Protein AF-A0A820NR86-F1 (afdb_monomer_lite)

Sequence (135 aa):
TLFNVIDCRLSWQKRGDYLVVKVDRYTKKSGEKNNPKYSGLIYNFEIFHMREKNVPLDTLEVKEIIQSFAIEPAGHKLVVITGENLRTNVTFYKMGQGQKSGKIETLKVMPLAVTTAIWAPNGQYVVLAAMKTGY

InterPro domains:
  IPR011400 Eukaryotic translation initiation factor 3 subunit B [PTHR14068] (2-133)
  IPR013979 Translation initiation factor, beta propellor-like domain [PF08662] (1-132)

Structure (mmCIF, N/CA/C/O backbone):
data_AF-A0A820NR86-F1
#
_entry.id   AF-A0A820NR86-F1
#
loop_
_atom_site.group_PDB
_atom_site.id
_atom_site.type_symbol
_atom_site.label_atom_id
_atom_site.label_alt_id
_atom_site.label_comp_id
_atom_site.label_asym_id
_atom_site.label_entity_id
_atom_site.label_seq_id
_atom_site.pdbx_PDB_ins_code
_atom_site.Cartn_x
_atom_site.Cartn_y
_atom_site.Cartn_z
_atom_site.occupancy
_atom_site.B_iso_or_equiv
_atom_site.auth_seq_id
_atom_site.auth_comp_id
_atom_site.auth_asym_id
_atom_site.auth_atom_id
_atom_site.pdbx_PDB_model_num
ATOM 1 N N . THR A 1 1 ? 0.904 18.523 -4.916 1.00 55.34 1 THR A N 1
ATOM 2 C CA . THR A 1 1 ? 0.709 18.090 -6.317 1.00 55.34 1 THR A CA 1
ATOM 3 C C . THR A 1 1 ? 1.595 16.891 -6.579 1.00 55.34 1 THR A C 1
ATOM 5 O O . THR A 1 1 ? 2.760 16.922 -6.203 1.00 55.34 1 THR A O 1
ATOM 8 N N . LEU A 1 2 ? 1.046 15.827 -7.164 1.00 75.25 2 LEU A N 1
ATOM 9 C CA . LEU A 1 2 ? 1.820 14.663 -7.599 1.00 75.25 2 LEU A CA 1
ATOM 10 C C . LEU A 1 2 ? 2.500 14.968 -8.943 1.00 75.25 2 LEU A C 1
ATOM 12 O O . LEU A 1 2 ? 1.892 15.584 -9.815 1.00 75.25 2 LEU A O 1
ATOM 16 N N . PHE A 1 3 ? 3.754 14.545 -9.108 1.00 82.56 3 PHE A N 1
ATOM 17 C CA . PHE A 1 3 ? 4.546 14.786 -10.319 1.00 82.56 3 PHE A CA 1
ATOM 18 C C . PHE A 1 3 ? 5.142 13.483 -10.850 1.00 82.56 3 PHE A C 1
ATOM 20 O O . PHE A 1 3 ? 5.524 12.612 -10.060 1.00 82.56 3 PHE A O 1
ATOM 27 N N . ASN A 1 4 ? 5.284 13.406 -12.177 1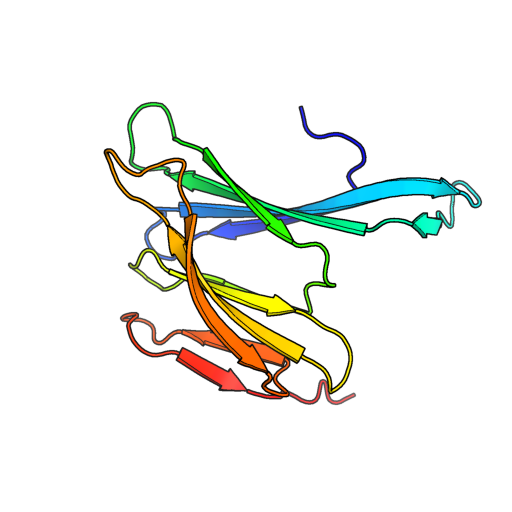.00 91.38 4 ASN A N 1
ATOM 28 C CA . ASN A 1 4 ? 5.806 12.247 -12.907 1.00 91.38 4 ASN A CA 1
ATOM 29 C C . ASN A 1 4 ? 5.066 10.949 -12.561 1.00 91.38 4 ASN A C 1
ATOM 31 O O . ASN A 1 4 ? 5.676 9.970 -12.139 1.00 91.38 4 ASN A O 1
ATOM 35 N N . VAL A 1 5 ? 3.742 10.974 -12.708 1.00 92.75 5 VAL A N 1
ATOM 36 C CA . VAL A 1 5 ? 2.851 9.845 -12.425 1.00 92.75 5 VAL A CA 1
ATOM 37 C C . VAL A 1 5 ? 2.579 9.062 -13.708 1.00 92.75 5 VAL A C 1
ATOM 39 O O . VAL A 1 5 ? 2.322 9.659 -14.754 1.00 92.75 5 VAL A O 1
ATOM 42 N N . ILE A 1 6 ? 2.650 7.737 -13.616 1.00 93.69 6 ILE A N 1
ATOM 43 C CA . ILE A 1 6 ? 2.213 6.793 -14.648 1.00 93.69 6 ILE A CA 1
ATOM 44 C C . ILE A 1 6 ? 0.770 6.376 -14.375 1.00 93.69 6 ILE A C 1
ATOM 46 O O . ILE A 1 6 ? -0.071 6.491 -15.259 1.00 93.69 6 ILE A O 1
ATOM 50 N N . ASP A 1 7 ? 0.502 5.908 -13.155 1.00 94.25 7 ASP A N 1
ATOM 51 C CA . ASP A 1 7 ? -0.788 5.355 -12.750 1.00 94.25 7 ASP A CA 1
ATOM 52 C C . ASP A 1 7 ? -1.077 5.647 -11.270 1.00 94.25 7 ASP A C 1
ATOM 54 O O . ASP A 1 7 ? -0.159 5.847 -10.468 1.00 94.25 7 ASP A O 1
ATOM 58 N N . CYS A 1 8 ? -2.364 5.653 -10.922 1.00 94.81 8 CYS A N 1
ATOM 59 C CA . CYS A 1 8 ? -2.864 5.798 -9.562 1.00 94.81 8 CYS A CA 1
ATOM 60 C C . CYS A 1 8 ? -3.965 4.769 -9.297 1.00 94.81 8 CYS A C 1
ATOM 62 O O . CYS A 1 8 ? -5.032 4.814 -9.909 1.00 94.81 8 CYS A O 1
ATOM 64 N N . ARG A 1 9 ? -3.764 3.909 -8.294 1.00 96.00 9 ARG A N 1
ATOM 65 C CA . ARG A 1 9 ? -4.771 2.944 -7.844 1.00 96.00 9 ARG A CA 1
ATOM 66 C C . ARG A 1 9 ? -5.237 3.254 -6.430 1.00 96.00 9 ARG A C 1
ATOM 68 O O . ARG A 1 9 ? -4.448 3.234 -5.490 1.00 96.00 9 ARG A O 1
ATOM 75 N N . LEU A 1 10 ? -6.539 3.485 -6.290 1.00 97.38 10 LEU A N 1
ATOM 76 C CA . LEU A 1 10 ? -7.189 3.796 -5.021 1.00 97.38 10 LEU A CA 1
ATOM 77 C C . LEU A 1 10 ? -7.794 2.529 -4.407 1.00 97.38 10 LEU A C 1
ATOM 79 O O . LEU A 1 10 ? -8.496 1.777 -5.084 1.00 97.38 10 LEU A O 1
ATOM 83 N N . SER A 1 11 ? -7.559 2.327 -3.113 1.00 96.81 11 SER A N 1
ATOM 84 C CA . SER A 1 11 ? -8.065 1.196 -2.336 1.00 96.81 11 SER A CA 1
ATOM 85 C C . SER A 1 11 ? -8.602 1.673 -0.988 1.00 96.81 11 SER A C 1
ATOM 87 O O . SER A 1 11 ? -7.856 2.188 -0.156 1.00 96.81 11 SER A O 1
ATOM 89 N N . TRP A 1 12 ? -9.895 1.460 -0.753 1.00 97.19 12 TRP A N 1
ATOM 90 C CA . TRP A 1 12 ? -10.537 1.746 0.529 1.00 97.19 12 TRP A CA 1
ATOM 91 C C . TRP A 1 12 ? -10.368 0.585 1.509 1.00 97.19 12 TRP A C 1
ATOM 93 O O . TRP A 1 12 ? -10.603 -0.576 1.166 1.00 97.19 12 TRP A O 1
ATOM 103 N N . GLN A 1 13 ? -10.019 0.894 2.757 1.00 96.19 13 GLN A N 1
ATOM 104 C CA . GLN A 1 13 ? -10.142 -0.060 3.857 1.00 96.19 13 GLN A CA 1
ATOM 105 C C . GLN A 1 13 ? -11.631 -0.276 4.174 1.00 96.19 13 GLN A C 1
ATOM 107 O O . GLN A 1 13 ? -12.435 0.648 4.068 1.00 96.19 13 GLN A O 1
ATOM 112 N N . LYS A 1 14 ? -12.023 -1.502 4.549 1.00 94.00 14 LYS A N 1
ATOM 113 C CA . LYS A 1 14 ? -13.443 -1.913 4.607 1.00 94.00 14 LYS A CA 1
ATOM 114 C C . LYS A 1 14 ? -14.361 -1.045 5.486 1.00 94.00 14 LYS A C 1
ATOM 116 O O . LYS A 1 14 ? -15.558 -1.012 5.233 1.00 94.00 14 LYS A O 1
ATOM 121 N N . ARG A 1 15 ? -13.838 -0.374 6.516 1.00 94.25 15 ARG A N 1
ATOM 122 C CA . ARG A 1 15 ? -14.591 0.530 7.410 1.00 94.25 15 ARG A CA 1
ATOM 123 C C . ARG A 1 15 ? -14.512 2.005 6.994 1.00 94.25 15 ARG A C 1
ATOM 125 O O . ARG A 1 15 ? -15.118 2.866 7.637 1.00 94.25 15 ARG A O 1
ATOM 132 N N . GLY A 1 16 ? -13.772 2.298 5.928 1.00 95.50 16 GLY A N 1
ATOM 133 C CA . GLY A 1 16 ? -13.516 3.651 5.448 1.00 95.50 16 GLY A CA 1
ATOM 134 C C . GLY A 1 16 ? -12.554 4.439 6.334 1.00 95.50 16 GLY A C 1
ATOM 135 O O . GLY A 1 16 ? -12.521 5.660 6.237 1.00 95.50 16 GLY A O 1
ATOM 136 N N . ASP A 1 17 ? -11.797 3.771 7.211 1.00 95.44 17 ASP A N 1
ATOM 137 C CA . ASP A 1 17 ? -10.857 4.452 8.112 1.00 95.44 17 ASP A CA 1
ATOM 138 C C . ASP A 1 17 ? -9.611 4.945 7.365 1.00 95.44 17 ASP A C 1
ATOM 140 O O . ASP A 1 17 ? -9.050 5.988 7.700 1.00 95.44 17 ASP A O 1
ATOM 144 N N . TYR A 1 18 ? -9.237 4.216 6.311 1.00 97.12 18 TYR A N 1
ATOM 145 C CA . TYR A 1 18 ? -8.082 4.495 5.473 1.00 97.12 18 TYR A CA 1
ATOM 146 C C . TYR A 1 18 ? -8.458 4.488 3.995 1.00 97.12 18 TYR A C 1
ATOM 148 O O . TYR A 1 18 ? -9.151 3.577 3.524 1.00 97.12 18 TYR A O 1
ATOM 156 N N . LEU A 1 19 ? -7.927 5.462 3.261 1.00 97.69 19 LEU A N 1
ATOM 157 C CA . LEU A 1 19 ? -7.811 5.418 1.808 1.00 97.69 19 LEU A CA 1
ATOM 158 C C . LEU A 1 19 ? -6.332 5.264 1.464 1.00 97.69 19 LEU A C 1
ATOM 160 O O . LEU A 1 19 ? -5.524 6.108 1.840 1.00 97.69 19 LEU A O 1
ATOM 164 N N . VAL A 1 20 ? -5.979 4.199 0.750 1.00 97.62 20 VAL A N 1
ATOM 165 C CA . VAL A 1 20 ? -4.617 3.986 0.254 1.00 97.62 20 VAL A CA 1
ATOM 166 C C . VAL A 1 20 ? -4.592 4.257 -1.237 1.00 97.62 20 VAL A C 1
ATOM 168 O O . VAL A 1 20 ? -5.338 3.641 -1.998 1.00 97.62 20 VAL A O 1
ATOM 171 N N . VAL A 1 21 ? -3.707 5.150 -1.656 1.00 97.44 21 VAL A N 1
ATOM 172 C CA . VAL A 1 21 ? -3.440 5.451 -3.058 1.00 97.44 21 VAL A CA 1
ATOM 173 C C . VAL A 1 21 ? -2.050 4.930 -3.391 1.00 97.44 21 VAL A C 1
ATOM 175 O O . VAL A 1 21 ? -1.050 5.452 -2.904 1.00 97.44 21 VAL A O 1
ATOM 178 N N . LYS A 1 22 ? -1.980 3.879 -4.209 1.00 97.50 22 LYS A N 1
ATOM 179 C CA . LYS A 1 22 ? -0.727 3.459 -4.843 1.00 97.50 22 LYS A CA 1
ATOM 180 C C . LYS A 1 22 ? -0.488 4.375 -6.038 1.00 97.50 22 LYS A C 1
ATOM 182 O O . LYS A 1 22 ? -1.334 4.436 -6.927 1.00 97.50 22 LYS A O 1
ATOM 187 N N . VAL A 1 23 ? 0.647 5.054 -6.057 1.00 97.19 23 VAL A N 1
ATOM 188 C CA . VAL A 1 23 ? 1.071 5.954 -7.125 1.00 97.19 23 VAL A CA 1
ATOM 189 C C . VAL A 1 23 ? 2.336 5.399 -7.759 1.00 97.19 23 VAL A C 1
ATOM 191 O O . VAL A 1 23 ? 3.369 5.274 -7.098 1.00 97.19 23 VAL A O 1
ATOM 194 N N . ASP A 1 24 ? 2.264 5.117 -9.052 1.00 96.31 24 ASP A N 1
ATOM 195 C CA . ASP A 1 24 ? 3.390 4.629 -9.837 1.00 96.31 24 ASP A CA 1
ATOM 196 C C . ASP A 1 24 ? 4.077 5.839 -10.460 1.00 96.31 24 ASP A C 1
ATOM 198 O O . ASP A 1 24 ? 3.471 6.584 -11.233 1.00 96.31 24 ASP A O 1
ATOM 202 N N . ARG A 1 25 ? 5.338 6.072 -10.104 1.00 95.31 25 ARG A N 1
ATOM 203 C CA . ARG A 1 25 ? 6.105 7.246 -10.526 1.00 95.31 25 ARG A CA 1
ATOM 204 C C . ARG A 1 25 ? 7.293 6.853 -11.380 1.00 95.31 25 ARG A C 1
ATOM 206 O O . ARG A 1 25 ? 7.794 5.735 -11.302 1.00 95.31 25 ARG A O 1
ATOM 213 N N . TYR A 1 26 ? 7.770 7.807 -12.170 1.00 94.81 26 TYR A N 1
ATOM 214 C CA . TYR A 1 26 ? 8.977 7.665 -12.979 1.00 94.81 26 TYR A CA 1
ATOM 215 C C . TYR A 1 26 ? 9.942 8.830 -12.766 1.00 94.81 26 TYR A C 1
ATOM 217 O O . TYR A 1 26 ? 9.554 9.935 -12.385 1.00 94.81 26 TYR A O 1
ATOM 225 N N . THR A 1 27 ? 11.216 8.601 -13.079 1.00 93.19 27 THR A N 1
ATOM 226 C CA . THR A 1 27 ? 12.236 9.664 -13.084 1.00 93.19 27 THR A CA 1
ATOM 227 C C . THR A 1 27 ? 12.512 10.186 -14.488 1.00 93.19 27 THR A C 1
ATOM 229 O O . THR A 1 27 ? 12.770 11.376 -14.660 1.00 93.19 27 THR A O 1
ATOM 232 N N . LYS A 1 28 ? 12.422 9.324 -15.511 1.00 93.62 28 LYS A N 1
ATOM 233 C CA . LYS A 1 28 ? 12.616 9.697 -16.918 1.00 93.62 28 LYS A CA 1
ATOM 234 C C . LYS A 1 28 ? 11.508 9.121 -17.797 1.00 93.62 28 LYS A C 1
ATOM 236 O O . LYS A 1 28 ? 11.115 7.966 -17.634 1.00 93.62 28 LYS A O 1
ATOM 241 N N . LYS A 1 29 ? 11.037 9.936 -18.744 1.00 93.19 29 LYS A N 1
ATOM 242 C CA . LYS A 1 29 ? 10.106 9.553 -19.813 1.00 93.19 29 LYS A CA 1
ATOM 243 C C . LYS A 1 29 ? 10.812 9.715 -21.153 1.00 93.19 29 LYS A C 1
ATOM 245 O O . LYS A 1 29 ? 11.358 10.780 -21.431 1.00 93.19 29 LYS A O 1
ATOM 250 N N . SER A 1 30 ? 10.799 8.669 -21.964 1.00 92.94 30 SER A N 1
ATOM 251 C CA . SER A 1 30 ? 11.317 8.661 -23.333 1.00 92.94 30 SER A CA 1
ATOM 252 C C . SER A 1 30 ? 10.334 7.943 -24.262 1.00 92.94 30 SER A C 1
ATOM 254 O O . SER A 1 30 ? 9.254 7.533 -23.835 1.00 92.94 30 SER A O 1
ATOM 256 N N . GLY A 1 31 ? 10.690 7.796 -25.537 1.00 89.81 31 GLY A N 1
ATOM 257 C CA . GLY A 1 31 ? 9.829 7.160 -26.533 1.00 89.81 31 GLY A CA 1
ATOM 258 C C . GLY A 1 31 ? 8.794 8.107 -27.136 1.00 89.81 31 GLY A C 1
ATOM 259 O O . GLY A 1 31 ? 8.751 9.303 -26.840 1.00 89.81 31 GLY A O 1
ATOM 260 N N . GLU A 1 32 ? 7.985 7.561 -28.035 1.00 87.56 32 GLU A N 1
ATOM 261 C CA . GLU A 1 32 ? 6.971 8.316 -28.764 1.00 87.56 32 GLU A CA 1
ATOM 262 C C . GLU A 1 32 ? 5.761 8.625 -27.880 1.00 87.56 32 GLU A C 1
ATOM 264 O O . GLU A 1 32 ? 5.478 7.917 -26.914 1.00 87.56 32 GLU A O 1
ATOM 269 N N . LYS A 1 33 ? 4.995 9.664 -28.238 1.00 82.00 33 LYS A N 1
ATOM 270 C CA . LYS A 1 33 ? 3.792 10.062 -27.483 1.00 82.00 33 LYS A CA 1
ATOM 271 C C . LYS A 1 33 ? 2.796 8.911 -27.295 1.00 82.00 33 LYS A C 1
ATOM 273 O O . LYS A 1 33 ? 2.178 8.837 -26.239 1.00 82.00 33 LYS A O 1
ATOM 278 N N . ASN A 1 34 ? 2.686 8.024 -28.284 1.00 87.06 34 ASN A N 1
ATOM 279 C CA . ASN A 1 34 ? 1.738 6.909 -28.287 1.00 87.06 34 ASN A CA 1
ATOM 280 C C . ASN A 1 34 ? 2.295 5.629 -27.645 1.00 87.06 34 ASN A C 1
ATOM 282 O O . ASN A 1 34 ? 1.531 4.707 -27.381 1.00 87.06 34 ASN A O 1
ATOM 286 N N . ASN A 1 35 ? 3.605 5.559 -27.393 1.00 89.19 35 ASN A N 1
ATOM 287 C CA . ASN A 1 35 ? 4.240 4.419 -26.737 1.00 89.19 35 ASN A CA 1
ATOM 288 C C . ASN A 1 35 ? 5.374 4.902 -25.816 1.00 89.19 35 ASN A C 1
ATOM 290 O O . ASN A 1 35 ? 6.562 4.747 -26.137 1.00 89.19 35 ASN A O 1
ATOM 294 N N . PRO A 1 36 ? 5.021 5.571 -24.702 1.00 90.88 36 PRO A N 1
ATOM 295 C CA . PRO A 1 36 ? 6.007 6.111 -23.786 1.00 90.88 36 PRO A CA 1
ATOM 296 C C . PRO A 1 36 ? 6.756 4.984 -23.071 1.00 90.88 36 PRO A C 1
ATOM 298 O O . PRO A 1 36 ? 6.171 4.009 -22.607 1.00 90.88 36 PRO A O 1
ATOM 301 N N . LYS A 1 37 ? 8.068 5.158 -22.927 1.00 93.31 37 LYS A N 1
ATOM 302 C CA . LYS A 1 37 ? 8.930 4.316 -22.098 1.00 93.31 37 LYS A CA 1
ATOM 303 C C . LYS A 1 37 ? 9.274 5.069 -20.820 1.00 93.31 37 LYS A C 1
ATOM 305 O O . LYS A 1 37 ? 9.751 6.205 -20.867 1.00 93.31 37 LYS A O 1
ATOM 310 N N . TYR A 1 38 ? 9.050 4.425 -19.683 1.00 93.50 38 TYR A N 1
ATOM 311 C CA . TYR A 1 38 ? 9.325 4.980 -18.362 1.00 93.50 38 TYR A CA 1
ATOM 312 C C . TYR A 1 38 ? 10.509 4.257 -17.724 1.00 93.50 38 TYR A C 1
ATOM 314 O O . TYR A 1 38 ? 10.639 3.041 -17.853 1.00 93.50 38 TYR A O 1
ATOM 322 N N . SER A 1 39 ? 11.382 4.996 -17.041 1.00 93.19 39 SER A N 1
ATOM 323 C CA . SER A 1 39 ? 12.501 4.412 -16.296 1.00 93.19 39 SER A CA 1
ATOM 324 C C . SER A 1 39 ? 12.721 5.081 -14.941 1.00 93.19 39 SER A C 1
ATOM 326 O O . SER A 1 39 ? 12.248 6.194 -14.677 1.00 93.19 39 SER A O 1
ATOM 328 N N . GLY A 1 40 ? 13.411 4.347 -14.060 1.00 92.88 40 GLY A N 1
ATOM 329 C CA . GLY A 1 40 ? 13.524 4.667 -12.638 1.00 92.88 40 GLY A CA 1
ATOM 330 C C . GLY A 1 40 ? 12.147 4.710 -11.989 1.00 92.88 40 GLY A C 1
ATOM 331 O O . GLY A 1 40 ? 11.704 5.780 -11.576 1.00 92.88 40 GLY A O 1
ATOM 332 N N . LEU A 1 41 ? 11.460 3.565 -12.006 1.00 94.62 41 LEU A N 1
ATOM 333 C CA . LEU A 1 41 ? 10.144 3.416 -11.398 1.00 94.62 41 LEU A CA 1
ATOM 334 C C . LEU A 1 41 ? 10.266 3.493 -9.876 1.00 94.62 41 LEU A C 1
ATOM 336 O O . LEU A 1 41 ? 11.164 2.888 -9.294 1.00 94.62 41 LEU A O 1
ATOM 340 N N . ILE A 1 42 ? 9.375 4.259 -9.256 1.00 95.31 42 ILE A N 1
ATOM 341 C CA . ILE A 1 42 ? 9.270 4.418 -7.804 1.00 95.31 42 ILE A CA 1
ATOM 342 C C . ILE A 1 42 ? 7.789 4.355 -7.458 1.00 95.31 42 ILE A C 1
ATOM 344 O O . ILE A 1 42 ? 6.973 4.989 -8.126 1.00 95.31 42 ILE A O 1
ATOM 348 N N . TYR A 1 43 ? 7.438 3.610 -6.421 1.00 96.62 43 TYR A N 1
ATOM 349 C CA . TYR A 1 43 ? 6.057 3.403 -6.017 1.00 96.62 43 TYR A CA 1
ATOM 350 C C . TYR A 1 43 ? 5.819 4.060 -4.671 1.00 96.62 43 TYR A C 1
ATOM 352 O O . TYR A 1 43 ? 6.525 3.780 -3.706 1.00 96.62 43 TYR A O 1
ATOM 360 N N . ASN A 1 44 ? 4.800 4.905 -4.601 1.00 96.81 44 ASN A N 1
ATOM 361 C CA . ASN A 1 44 ? 4.392 5.539 -3.359 1.00 96.81 44 ASN A CA 1
ATOM 362 C C . ASN A 1 44 ? 3.043 4.982 -2.922 1.00 96.81 44 ASN A C 1
ATOM 364 O O . ASN A 1 44 ? 2.109 4.932 -3.715 1.00 96.81 44 ASN A O 1
ATOM 368 N N . PHE A 1 45 ? 2.922 4.612 -1.655 1.00 97.44 45 PHE A N 1
ATOM 369 C CA . PHE A 1 45 ? 1.632 4.441 -1.005 1.00 97.44 45 PHE A CA 1
ATOM 370 C C . PHE A 1 45 ? 1.343 5.693 -0.185 1.00 97.44 45 PHE A C 1
ATOM 372 O O . PHE A 1 45 ? 2.003 5.950 0.822 1.00 97.44 45 PHE A O 1
ATOM 379 N N . GLU A 1 46 ? 0.366 6.466 -0.644 1.00 96.56 46 GLU A N 1
ATOM 380 C CA . GLU A 1 46 ? -0.205 7.604 0.067 1.00 96.56 46 GLU A CA 1
ATOM 381 C C . GLU A 1 46 ? -1.414 7.116 0.868 1.00 96.56 46 GLU A C 1
ATOM 383 O O . GLU A 1 46 ? -2.421 6.689 0.301 1.00 96.56 46 GLU A O 1
ATOM 388 N N . ILE A 1 47 ? -1.291 7.110 2.192 1.00 97.38 47 ILE A N 1
ATOM 389 C CA . ILE A 1 47 ? -2.279 6.537 3.107 1.00 97.38 47 ILE A CA 1
ATOM 390 C C . ILE A 1 47 ? -2.943 7.669 3.882 1.00 97.38 47 ILE A C 1
ATOM 392 O O . ILE A 1 47 ? -2.331 8.288 4.750 1.00 97.38 47 ILE A O 1
ATOM 396 N N . PHE A 1 48 ? -4.212 7.919 3.586 1.00 97.19 48 PHE A N 1
ATOM 397 C CA . PHE A 1 48 ? -5.003 8.969 4.214 1.00 97.19 48 PHE A CA 1
ATOM 398 C C . PHE A 1 48 ? -5.777 8.422 5.413 1.00 97.19 48 PHE A C 1
ATOM 400 O O . PHE A 1 48 ? -6.532 7.455 5.289 1.00 97.19 48 PHE A O 1
ATOM 407 N N . HIS A 1 49 ? -5.623 9.078 6.562 1.00 96.81 49 HIS A N 1
ATOM 408 C CA . HIS A 1 49 ? -6.322 8.781 7.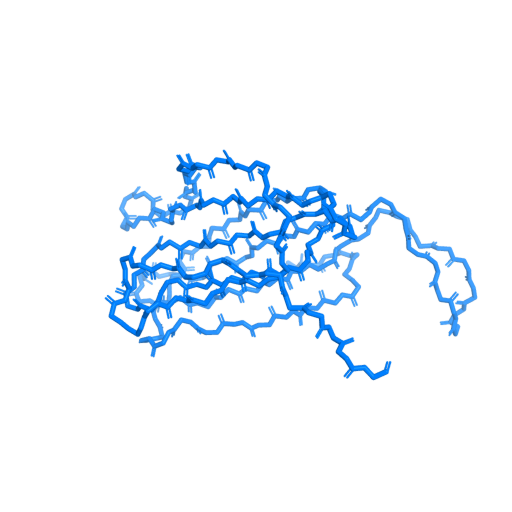815 1.00 96.81 49 HIS A CA 1
ATOM 409 C C . HIS A 1 49 ? -7.661 9.517 7.858 1.00 96.81 49 HIS A C 1
ATOM 411 O O . HIS A 1 49 ? -7.780 10.618 8.394 1.00 96.81 49 HIS A O 1
ATOM 417 N N . MET A 1 50 ? -8.695 8.916 7.277 1.00 96.25 50 MET A N 1
ATOM 418 C CA . MET A 1 50 ? -9.959 9.597 6.956 1.00 96.25 50 MET A CA 1
ATOM 419 C C . MET A 1 50 ? -10.786 10.004 8.181 1.00 96.25 50 MET A C 1
ATOM 421 O O . MET A 1 50 ? -11.651 10.874 8.089 1.00 96.25 50 MET A O 1
ATOM 425 N N . ARG A 1 51 ? -10.552 9.357 9.327 1.00 94.12 51 ARG A N 1
ATOM 426 C CA . ARG A 1 51 ? -11.267 9.614 10.589 1.00 94.12 51 ARG A CA 1
ATOM 427 C C . ARG A 1 51 ? -10.558 10.615 11.496 1.00 94.12 51 ARG A C 1
ATOM 429 O O . ARG A 1 51 ? -11.151 11.064 12.473 1.00 94.12 51 ARG A O 1
ATOM 436 N N . GLU A 1 52 ? -9.303 10.940 11.209 1.00 93.69 52 GLU A N 1
ATOM 437 C CA . GLU A 1 52 ? -8.501 11.821 12.050 1.00 93.69 52 GLU A CA 1
ATOM 438 C C . GLU A 1 52 ? -8.613 13.283 11.590 1.00 93.69 52 GLU A C 1
ATOM 440 O O . GLU A 1 52 ? -8.829 13.591 10.414 1.00 93.69 52 GLU A O 1
ATOM 445 N N . LYS A 1 53 ? -8.478 14.219 12.538 1.00 93.25 53 LYS A N 1
ATOM 446 C CA . LYS A 1 53 ? -8.568 15.655 12.250 1.00 93.25 53 LYS A CA 1
ATOM 447 C C . LYS A 1 53 ? -7.483 16.053 11.245 1.00 93.25 53 LYS A C 1
ATOM 449 O O . LYS A 1 53 ? -6.322 15.707 11.425 1.00 93.25 53 LYS A O 1
ATOM 454 N N . ASN A 1 54 ? -7.866 16.844 10.243 1.00 93.50 54 ASN A N 1
ATOM 455 C CA . ASN A 1 54 ? -7.016 17.299 9.134 1.00 93.50 54 ASN A CA 1
ATOM 456 C C . ASN A 1 54 ? -6.566 16.201 8.156 1.00 93.50 54 ASN A C 1
ATOM 458 O O . ASN A 1 54 ? -5.750 16.500 7.293 1.00 93.50 54 ASN A O 1
ATOM 462 N N . VAL A 1 55 ? -7.098 14.977 8.265 1.00 95.19 55 VAL A N 1
ATOM 463 C CA . VAL A 1 55 ? -6.781 13.843 7.380 1.00 95.19 55 VAL A CA 1
ATOM 464 C C . VAL A 1 55 ? -5.263 13.661 7.198 1.00 95.19 55 VAL A C 1
ATOM 466 O O . VAL A 1 55 ? -4.730 13.924 6.118 1.00 95.19 55 VAL A O 1
ATOM 469 N N . PRO A 1 56 ? -4.540 13.254 8.259 1.00 95.75 56 PRO A N 1
ATOM 470 C CA . PRO A 1 56 ? -3.118 12.941 8.179 1.00 95.75 56 PRO A CA 1
ATOM 471 C C . PRO A 1 56 ? -2.792 12.021 6.999 1.00 95.75 56 PRO A C 1
ATOM 473 O O . PRO A 1 56 ? -3.587 11.149 6.636 1.00 95.75 56 PRO A O 1
ATOM 476 N N . LEU A 1 57 ? -1.605 12.213 6.428 1.00 95.06 57 LEU A N 1
ATOM 477 C CA . LEU A 1 57 ? -1.094 11.443 5.302 1.00 95.06 57 LEU A CA 1
ATOM 478 C C . LEU A 1 57 ? 0.185 10.717 5.717 1.00 95.06 57 LEU A C 1
ATOM 480 O O . LEU A 1 57 ? 1.177 11.367 6.053 1.00 95.06 57 LEU A O 1
ATOM 484 N N . ASP A 1 58 ? 0.186 9.391 5.614 1.00 95.88 58 ASP A N 1
ATOM 485 C CA . ASP A 1 58 ? 1.424 8.620 5.644 1.00 95.88 58 ASP A CA 1
ATOM 486 C C . ASP A 1 58 ? 1.926 8.401 4.218 1.00 95.88 58 ASP A C 1
ATOM 488 O O . ASP A 1 58 ? 1.145 8.178 3.292 1.00 95.88 58 ASP A O 1
ATOM 492 N N . THR A 1 59 ? 3.244 8.431 4.038 1.00 94.94 59 THR A N 1
ATOM 493 C CA . THR A 1 59 ? 3.881 8.117 2.756 1.00 94.94 59 THR A CA 1
ATOM 494 C C . THR A 1 59 ? 4.855 6.963 2.935 1.00 94.94 59 THR A C 1
ATOM 496 O O . THR A 1 59 ? 5.785 7.048 3.736 1.00 94.94 59 THR A O 1
ATOM 499 N N . LEU A 1 60 ? 4.652 5.894 2.167 1.00 96.50 60 LEU A N 1
ATOM 500 C CA . LEU A 1 60 ? 5.587 4.778 2.042 1.00 96.50 60 LEU A CA 1
ATOM 501 C C . LEU A 1 60 ? 6.138 4.745 0.617 1.00 96.50 60 LEU A C 1
ATOM 503 O O . LEU A 1 60 ? 5.384 4.525 -0.325 1.00 96.50 60 LEU A O 1
ATOM 507 N N . GLU A 1 61 ? 7.447 4.935 0.475 1.00 95.94 61 GLU A N 1
ATOM 508 C CA . GLU A 1 61 ? 8.162 4.774 -0.794 1.00 95.94 61 GLU A CA 1
ATOM 509 C C . GLU A 1 61 ? 8.718 3.347 -0.910 1.00 95.94 61 GLU A C 1
ATOM 511 O O . GLU A 1 61 ? 9.331 2.829 0.026 1.00 95.94 61 GLU A O 1
ATOM 516 N N . VAL A 1 62 ? 8.524 2.721 -2.069 1.00 96.19 62 VAL A N 1
ATOM 517 C CA . VAL A 1 62 ? 9.032 1.391 -2.420 1.00 96.19 62 VAL A CA 1
ATOM 518 C C . VAL A 1 62 ? 9.692 1.468 -3.795 1.00 96.19 62 VAL A C 1
ATOM 520 O O . VAL A 1 62 ? 9.134 2.042 -4.732 1.00 96.19 62 VAL A O 1
ATOM 523 N N . LYS A 1 63 ? 10.898 0.910 -3.926 1.00 94.56 63 LYS A N 1
ATOM 524 C CA . LYS A 1 63 ? 11.687 0.979 -5.172 1.00 94.56 63 LYS A CA 1
ATOM 525 C C . LYS A 1 63 ? 11.534 -0.273 -6.023 1.00 94.56 63 LYS A C 1
ATOM 527 O O . LYS A 1 63 ? 11.697 -0.232 -7.238 1.00 94.56 63 LYS A O 1
ATOM 532 N N . GLU A 1 64 ? 11.227 -1.389 -5.383 1.00 95.00 64 GLU A N 1
ATOM 533 C CA . GLU A 1 64 ? 10.942 -2.652 -6.032 1.00 95.00 64 GLU A CA 1
ATOM 534 C C . GLU A 1 64 ? 9.564 -2.623 -6.696 1.00 95.00 64 GLU A C 1
ATOM 536 O O . GLU A 1 64 ? 8.636 -1.958 -6.238 1.00 95.00 64 GLU A O 1
ATOM 541 N N . ILE A 1 65 ? 9.423 -3.389 -7.776 1.00 94.44 65 ILE A N 1
ATOM 542 C CA . ILE A 1 65 ? 8.161 -3.518 -8.504 1.00 94.44 65 ILE A CA 1
ATOM 543 C C . ILE A 1 65 ? 7.093 -4.093 -7.578 1.00 94.44 65 ILE A C 1
ATOM 545 O O . ILE A 1 65 ? 7.331 -5.081 -6.890 1.00 94.44 65 ILE A O 1
ATOM 549 N N . ILE A 1 66 ? 5.921 -3.461 -7.551 1.00 95.50 66 ILE A N 1
ATOM 550 C CA . ILE A 1 66 ? 4.790 -3.911 -6.739 1.00 95.50 66 ILE A CA 1
ATOM 551 C C . ILE A 1 66 ? 4.008 -4.969 -7.512 1.00 95.50 66 ILE A C 1
ATOM 553 O O . ILE A 1 66 ? 3.345 -4.649 -8.498 1.00 95.50 66 ILE A O 1
ATOM 557 N N . GLN A 1 67 ? 4.019 -6.203 -7.014 1.00 94.44 67 GLN A N 1
ATOM 558 C CA . GLN A 1 67 ? 3.201 -7.291 -7.544 1.00 94.44 67 GLN A CA 1
ATOM 559 C C . GLN A 1 67 ? 1.743 -7.143 -7.088 1.00 94.44 67 GLN A C 1
ATOM 561 O O . GLN A 1 67 ? 0.814 -7.238 -7.888 1.00 94.44 67 GLN A O 1
ATOM 566 N N . SER A 1 68 ? 1.524 -6.904 -5.792 1.00 95.06 68 SER A N 1
ATOM 567 C CA . SER A 1 68 ? 0.200 -6.639 -5.220 1.00 95.06 68 SER A CA 1
ATOM 568 C C . SER A 1 68 ? 0.307 -6.022 -3.824 1.00 95.06 68 SER A C 1
ATOM 570 O O . SER A 1 68 ? 1.381 -5.962 -3.228 1.00 95.06 68 SER A O 1
ATOM 572 N N . PHE A 1 69 ? -0.811 -5.531 -3.293 1.00 97.31 69 PHE A N 1
ATOM 573 C CA . PHE A 1 69 ? -0.905 -5.059 -1.914 1.00 97.31 69 PHE A CA 1
ATOM 574 C C . PHE A 1 69 ? -2.310 -5.302 -1.359 1.00 97.31 69 PHE A C 1
ATOM 576 O O . PHE A 1 69 ? -3.273 -5.394 -2.122 1.00 97.31 69 PHE A O 1
ATOM 583 N N . ALA A 1 70 ? -2.436 -5.377 -0.035 1.00 97.25 70 ALA A N 1
ATOM 584 C CA . ALA A 1 70 ? -3.726 -5.507 0.632 1.00 97.25 70 ALA A CA 1
ATOM 585 C C . ALA A 1 70 ? -3.734 -4.828 2.008 1.00 97.25 70 ALA A C 1
ATOM 587 O O . ALA A 1 70 ? -2.763 -4.894 2.762 1.00 97.25 70 ALA A O 1
ATOM 588 N N . ILE A 1 71 ? -4.860 -4.209 2.358 1.00 97.06 71 ILE A N 1
ATOM 589 C CA . ILE A 1 71 ? -5.056 -3.512 3.635 1.00 97.06 71 ILE A CA 1
ATOM 590 C C . ILE A 1 71 ? -5.839 -4.429 4.572 1.00 97.06 71 ILE A C 1
ATOM 592 O O . ILE A 1 71 ? -6.830 -5.033 4.154 1.00 97.06 71 ILE A O 1
ATOM 596 N N . GLU A 1 72 ? -5.418 -4.525 5.832 1.00 97.50 72 GLU A N 1
ATOM 597 C CA . GLU A 1 72 ? -6.131 -5.303 6.841 1.00 97.50 72 GLU A CA 1
ATOM 598 C C . GLU A 1 72 ? -7.558 -4.750 7.051 1.00 97.50 72 GLU A C 1
ATOM 600 O O . GLU A 1 72 ? -7.734 -3.567 7.371 1.00 97.50 72 GLU A O 1
ATOM 605 N N . PRO A 1 73 ? -8.602 -5.585 6.907 1.00 95.25 73 PRO A N 1
ATOM 606 C CA . PRO A 1 73 ? -9.968 -5.218 7.239 1.00 95.25 73 PRO A CA 1
ATOM 607 C C . PRO A 1 73 ? -10.086 -4.803 8.700 1.00 95.25 73 PRO A C 1
ATOM 609 O O . PRO A 1 73 ? -9.617 -5.516 9.581 1.00 95.25 73 PRO A O 1
ATOM 612 N N . ALA A 1 74 ? -10.729 -3.661 8.953 1.00 90.69 74 ALA A N 1
ATOM 613 C CA . ALA A 1 74 ? -10.936 -3.133 10.303 1.00 90.69 74 ALA A CA 1
ATOM 614 C C . ALA A 1 74 ? -9.650 -2.985 11.147 1.00 90.69 74 ALA A C 1
ATOM 616 O O . ALA A 1 74 ? -9.731 -2.870 12.368 1.00 90.69 74 ALA A O 1
ATOM 617 N N . GLY A 1 75 ? -8.482 -2.966 10.503 1.00 94.12 75 GLY A N 1
ATOM 618 C CA . GLY A 1 75 ? -7.182 -2.868 11.145 1.00 94.12 75 GLY A CA 1
ATOM 619 C C . GLY A 1 75 ? -6.330 -1.757 10.550 1.00 94.12 75 GLY A C 1
ATOM 620 O O . GLY A 1 75 ? -6.812 -0.929 9.773 1.00 94.12 75 GLY A O 1
ATOM 621 N N . HIS A 1 76 ? -5.060 -1.748 10.949 1.00 95.31 76 HIS A N 1
ATOM 622 C CA . HIS A 1 76 ? -4.092 -0.704 10.604 1.00 95.31 76 HIS A CA 1
ATOM 623 C C . HIS A 1 76 ? -2.776 -1.287 10.059 1.00 95.31 76 HIS A C 1
ATOM 625 O O . HIS A 1 76 ? -1.705 -0.689 10.185 1.00 95.31 76 HIS A O 1
ATOM 631 N N . LYS A 1 77 ? -2.847 -2.472 9.444 1.00 97.38 77 LYS A N 1
ATOM 632 C CA . LYS A 1 77 ? -1.720 -3.101 8.751 1.00 97.38 77 LYS A CA 1
ATOM 633 C C . LYS A 1 77 ? -1.911 -3.069 7.239 1.00 97.38 77 LYS A C 1
ATOM 635 O O . LYS A 1 77 ? -3.022 -3.214 6.730 1.00 97.38 77 LYS A O 1
ATOM 640 N N . LEU A 1 78 ? -0.800 -2.919 6.534 1.00 97.62 78 LEU A N 1
ATOM 641 C CA . LEU A 1 78 ? -0.697 -3.010 5.082 1.00 97.62 78 LEU A CA 1
ATOM 642 C C . LEU A 1 78 ? 0.286 -4.135 4.762 1.00 97.62 78 LEU A C 1
ATOM 644 O O . LEU A 1 78 ? 1.354 -4.209 5.364 1.00 97.62 78 LEU A O 1
ATOM 648 N N . VAL A 1 79 ? -0.059 -5.004 3.820 1.00 98.12 79 VAL A N 1
ATOM 649 C CA . VAL A 1 79 ? 0.892 -5.953 3.236 1.00 98.12 79 VAL A CA 1
ATOM 650 C C . VAL A 1 79 ? 1.183 -5.539 1.804 1.00 98.12 79 VAL A C 1
ATOM 652 O O . VAL A 1 79 ? 0.260 -5.240 1.045 1.00 98.12 79 VAL A O 1
ATOM 655 N N . VAL A 1 80 ? 2.462 -5.511 1.450 1.00 98.06 80 VAL A N 1
ATOM 656 C CA . VAL A 1 80 ? 2.939 -5.217 0.099 1.00 98.06 80 VAL A CA 1
ATOM 657 C C . VAL A 1 80 ? 3.779 -6.392 -0.367 1.00 98.06 80 VAL A C 1
ATOM 659 O O . VAL A 1 80 ? 4.689 -6.830 0.337 1.00 98.06 80 VAL A O 1
ATOM 662 N N . ILE A 1 81 ? 3.456 -6.904 -1.547 1.00 97.44 81 ILE A N 1
ATOM 663 C CA . ILE A 1 81 ? 4.231 -7.931 -2.229 1.00 97.44 81 ILE A CA 1
ATOM 664 C C . ILE A 1 81 ? 5.020 -7.239 -3.330 1.00 97.44 81 ILE A C 1
ATOM 666 O O . ILE A 1 81 ? 4.435 -6.645 -4.240 1.00 97.44 81 ILE A O 1
ATOM 670 N N . THR A 1 82 ? 6.342 -7.311 -3.237 1.00 97.12 82 THR A N 1
ATOM 671 C CA . THR A 1 82 ? 7.262 -6.743 -4.221 1.00 97.12 82 THR A CA 1
ATOM 672 C C . THR A 1 82 ? 8.009 -7.833 -4.971 1.00 97.12 82 THR A C 1
ATOM 674 O O . THR A 1 82 ? 8.132 -8.954 -4.481 1.00 97.12 82 THR A O 1
ATOM 677 N N . GLY A 1 83 ? 8.531 -7.503 -6.148 1.00 93.38 83 GLY A N 1
ATOM 678 C CA . GLY A 1 83 ? 9.318 -8.396 -6.990 1.00 93.38 83 GLY A CA 1
ATOM 679 C C . GLY A 1 83 ? 8.605 -8.788 -8.278 1.00 93.38 83 GLY A C 1
ATOM 680 O O . GLY A 1 83 ? 7.511 -8.319 -8.579 1.00 93.38 83 GLY A O 1
ATOM 681 N N . GLU A 1 84 ? 9.258 -9.657 -9.040 1.00 85.81 84 GLU A N 1
ATOM 682 C CA . GLU A 1 84 ? 8.773 -10.155 -10.325 1.00 85.81 84 GLU A CA 1
ATOM 683 C C . GLU A 1 84 ? 8.878 -11.681 -10.377 1.00 85.81 84 GLU A C 1
ATOM 685 O O . GLU A 1 84 ? 9.788 -12.293 -9.800 1.00 85.81 84 GLU A O 1
ATOM 690 N N . ASN A 1 85 ? 7.983 -12.301 -11.148 1.00 81.12 85 ASN A N 1
ATOM 691 C CA . ASN A 1 85 ? 7.960 -13.743 -11.382 1.00 81.12 85 ASN A CA 1
ATOM 692 C C . ASN A 1 85 ? 7.912 -14.534 -10.057 1.00 81.12 85 ASN A C 1
ATOM 694 O O . 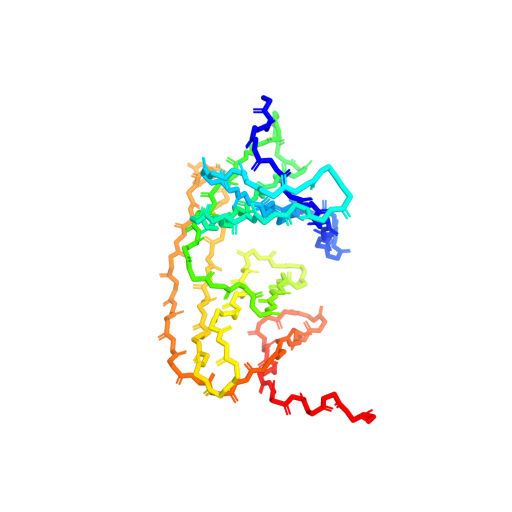ASN A 1 85 ? 6.992 -14.370 -9.262 1.00 81.12 85 ASN A O 1
ATOM 698 N N . LEU A 1 86 ? 8.897 -15.406 -9.819 1.00 81.50 86 LEU A N 1
ATOM 699 C CA . LEU A 1 86 ? 8.997 -16.247 -8.620 1.00 81.50 86 LEU A CA 1
ATOM 700 C C . LEU A 1 86 ? 9.867 -15.628 -7.512 1.00 81.50 86 LEU A C 1
ATOM 702 O O . LEU A 1 86 ? 10.063 -16.250 -6.470 1.00 81.50 86 LEU A O 1
ATOM 706 N N . ARG A 1 87 ? 10.428 -14.432 -7.731 1.00 90.19 87 ARG A N 1
ATOM 707 C CA . ARG A 1 87 ? 11.327 -13.761 -6.782 1.00 90.19 87 ARG A CA 1
ATOM 708 C C . ARG A 1 87 ? 10.601 -12.603 -6.117 1.00 90.19 87 ARG A C 1
ATOM 710 O O . ARG A 1 87 ? 10.827 -11.444 -6.458 1.00 90.19 87 ARG A O 1
ATOM 717 N N . THR A 1 88 ? 9.725 -12.941 -5.179 1.00 95.25 88 THR A N 1
ATOM 718 C CA . THR A 1 88 ? 8.895 -11.969 -4.464 1.00 95.25 88 THR A CA 1
ATOM 719 C C . THR A 1 88 ? 9.265 -11.863 -2.988 1.00 95.25 88 THR A C 1
ATOM 721 O O . THR A 1 88 ? 9.660 -12.842 -2.349 1.00 95.25 88 THR A O 1
ATOM 724 N N . ASN A 1 89 ? 9.106 -10.663 -2.437 1.00 97.00 89 ASN A N 1
ATOM 725 C CA . ASN A 1 89 ? 9.200 -10.379 -1.012 1.00 97.00 89 ASN A CA 1
ATOM 726 C C . ASN A 1 89 ? 7.846 -9.898 -0.503 1.00 97.00 89 ASN A C 1
ATOM 728 O O . ASN A 1 89 ? 7.184 -9.083 -1.142 1.00 97.00 89 ASN A O 1
ATOM 732 N N . VAL A 1 90 ? 7.452 -10.382 0.667 1.00 97.88 90 VAL A N 1
ATOM 733 C CA . VAL A 1 90 ? 6.259 -9.923 1.373 1.00 97.88 90 VAL A CA 1
ATOM 734 C C . VAL A 1 90 ? 6.707 -9.051 2.531 1.00 97.88 90 VAL A C 1
ATOM 736 O O . VAL A 1 90 ? 7.436 -9.514 3.413 1.00 97.88 90 VAL A O 1
ATOM 739 N N . THR A 1 91 ? 6.244 -7.806 2.544 1.00 98.38 91 THR A N 1
ATOM 740 C CA . THR A 1 91 ? 6.508 -6.868 3.631 1.00 98.38 91 THR A CA 1
ATOM 741 C C . THR A 1 91 ? 5.214 -6.460 4.311 1.00 98.38 91 THR A C 1
ATOM 743 O O . THR A 1 91 ? 4.266 -6.002 3.673 1.00 98.38 91 THR A O 1
ATOM 746 N N . PHE A 1 92 ? 5.189 -6.617 5.630 1.00 98.19 92 PHE A N 1
ATOM 747 C CA . PHE A 1 92 ? 4.121 -6.152 6.498 1.00 98.19 92 PHE A CA 1
ATOM 748 C C . PHE A 1 92 ? 4.499 -4.814 7.111 1.00 98.19 92 PHE A C 1
ATOM 750 O O . PHE A 1 92 ? 5.550 -4.684 7.740 1.00 98.19 92 PHE A O 1
ATOM 757 N N . TYR A 1 93 ? 3.595 -3.854 6.988 1.00 98.12 93 TYR A N 1
ATOM 758 C CA . TYR A 1 93 ? 3.700 -2.524 7.557 1.00 98.12 93 TYR A CA 1
ATOM 759 C C . TYR A 1 93 ? 2.572 -2.280 8.552 1.00 98.12 93 TYR A C 1
ATOM 761 O O . TYR A 1 93 ? 1.467 -2.811 8.409 1.00 98.12 93 TYR A O 1
ATOM 769 N N . LYS A 1 94 ? 2.847 -1.435 9.539 1.00 96.94 94 LYS A N 1
ATOM 770 C CA . LYS A 1 94 ? 1.887 -0.919 10.508 1.00 96.94 94 LYS A CA 1
ATOM 771 C C . LYS A 1 94 ? 1.779 0.590 10.336 1.00 96.94 94 LYS A C 1
ATOM 773 O O . LYS A 1 94 ? 2.783 1.294 10.421 1.00 96.94 94 LYS A O 1
ATOM 778 N N . MET A 1 95 ? 0.564 1.066 10.099 1.00 95.06 95 MET A N 1
ATOM 779 C CA . MET A 1 95 ? 0.249 2.490 10.016 1.00 95.06 95 MET A CA 1
ATOM 780 C C . MET A 1 95 ? 0.165 3.044 11.443 1.00 95.06 95 MET A C 1
ATOM 782 O O . MET A 1 95 ? -0.495 2.452 12.305 1.00 95.06 95 MET A O 1
ATOM 786 N N . GLY A 1 96 ? 0.884 4.130 11.724 1.00 90.44 96 GLY A N 1
ATOM 787 C CA . GLY A 1 96 ? 0.801 4.824 13.005 1.00 90.44 96 GLY A CA 1
ATOM 788 C C . GLY A 1 96 ? -0.582 5.441 13.198 1.00 90.44 96 GLY A C 1
ATOM 789 O O . GLY A 1 96 ? -1.243 5.763 12.229 1.00 90.44 96 GLY A O 1
ATOM 790 N N . GLN A 1 97 ? -1.050 5.578 14.437 1.00 88.62 97 GLN A N 1
ATOM 791 C CA . GLN A 1 97 ? -2.375 6.138 14.738 1.00 88.62 97 GLN A CA 1
ATOM 792 C C . GLN A 1 97 ? -2.254 7.290 15.737 1.00 88.62 97 GLN A C 1
ATOM 794 O O . GLN A 1 97 ? -1.358 7.280 16.595 1.00 88.62 97 GLN A O 1
ATOM 799 N N . GLY A 1 98 ? -3.161 8.266 15.655 1.00 87.31 98 GLY A N 1
ATOM 800 C CA . GLY A 1 98 ? -3.189 9.439 16.526 1.00 87.31 98 GLY A CA 1
ATOM 801 C C . GLY A 1 98 ? -1.859 10.200 16.539 1.00 87.31 98 GLY A C 1
ATOM 802 O O . GLY A 1 98 ? -1.428 10.761 15.541 1.00 87.31 98 GLY A O 1
ATOM 803 N N . GLN A 1 99 ? -1.156 10.201 17.676 1.00 86.44 99 GLN A N 1
ATOM 804 C CA . GLN A 1 99 ? 0.143 10.889 17.804 1.00 86.44 99 GLN A CA 1
ATOM 805 C C . GLN A 1 99 ? 1.259 10.272 16.942 1.00 86.44 99 GLN A C 1
ATOM 807 O O . GLN A 1 99 ? 2.326 10.865 16.790 1.00 86.44 99 GLN A O 1
ATOM 812 N N . LYS A 1 100 ? 1.046 9.060 16.415 1.00 85.38 100 LYS A N 1
ATOM 813 C CA . LYS A 1 100 ? 1.986 8.378 15.518 1.00 85.38 100 LYS A CA 1
ATOM 814 C C . LYS A 1 100 ? 1.574 8.456 14.047 1.00 85.38 100 LYS A C 1
ATOM 816 O O . LYS A 1 100 ? 2.310 7.917 13.224 1.00 85.38 100 LYS A O 1
ATOM 821 N N . SER A 1 101 ? 0.454 9.096 13.715 1.00 85.44 101 SER A N 1
ATOM 822 C CA . SER A 1 101 ? 0.070 9.345 12.323 1.00 85.44 101 SER A CA 1
ATOM 823 C C . SER A 1 101 ? 1.181 10.136 11.618 1.00 85.44 101 SER A C 1
ATOM 825 O O . SER A 1 101 ? 1.856 10.972 12.221 1.00 85.44 101 SER A O 1
ATOM 827 N N . GLY A 1 102 ? 1.443 9.808 10.361 1.00 85.06 102 GLY A N 1
ATOM 828 C CA . GLY A 1 102 ? 2.615 10.223 9.588 1.00 85.06 102 GLY A CA 1
ATOM 829 C C . GLY A 1 102 ? 3.803 9.256 9.671 1.00 85.06 102 GLY A C 1
ATOM 830 O O . GLY A 1 102 ? 4.812 9.480 9.002 1.00 85.06 102 GLY A O 1
ATOM 831 N N . LYS A 1 103 ? 3.733 8.189 10.484 1.00 89.44 103 LYS A N 1
ATOM 832 C CA . LYS A 1 103 ? 4.810 7.193 10.621 1.00 89.44 103 LYS A CA 1
ATOM 833 C C . LYS A 1 103 ? 4.328 5.798 10.252 1.00 89.44 103 LYS A C 1
ATOM 835 O O . LYS A 1 103 ? 3.342 5.308 10.795 1.00 89.44 103 LYS A O 1
ATOM 840 N N . ILE A 1 104 ? 5.098 5.132 9.397 1.00 95.56 104 ILE A N 1
ATOM 841 C CA . ILE A 1 104 ? 4.884 3.736 9.019 1.00 95.56 104 ILE A CA 1
ATOM 842 C C . ILE A 1 104 ? 6.020 2.896 9.595 1.00 95.56 104 ILE A C 1
ATOM 844 O O . ILE A 1 104 ? 7.197 3.191 9.395 1.00 95.56 104 ILE A O 1
ATOM 848 N N . GLU A 1 105 ? 5.661 1.839 10.314 1.00 96.44 105 GLU A N 1
ATOM 849 C CA . GLU A 1 105 ? 6.600 0.884 10.896 1.00 96.44 105 GLU A CA 1
ATOM 850 C C . GLU A 1 105 ? 6.635 -0.390 10.046 1.00 96.44 105 GLU A C 1
ATOM 852 O O . GLU A 1 105 ? 5.593 -0.942 9.693 1.00 96.44 105 GLU A O 1
ATOM 857 N N . THR A 1 106 ? 7.832 -0.880 9.722 1.00 97.62 106 THR A N 1
ATOM 858 C CA . THR A 1 106 ? 7.991 -2.187 9.067 1.00 97.62 106 THR A CA 1
ATOM 859 C C . THR A 1 106 ? 7.981 -3.278 10.131 1.00 97.62 106 THR A C 1
ATOM 861 O O . THR A 1 106 ? 8.850 -3.303 10.996 1.00 97.62 106 THR A O 1
ATOM 864 N N . LEU A 1 107 ? 7.011 -4.190 10.065 1.00 97.19 107 LEU A N 1
ATOM 865 C CA . LEU A 1 107 ? 6.852 -5.278 11.032 1.00 97.19 107 LEU A CA 1
ATOM 866 C C . LEU A 1 107 ? 7.674 -6.510 10.663 1.00 97.19 107 LEU A C 1
ATOM 868 O O . LEU A 1 107 ? 8.316 -7.126 11.511 1.00 97.19 107 LEU A O 1
ATOM 872 N N . LYS A 1 108 ? 7.602 -6.919 9.395 1.00 96.75 108 LYS A N 1
ATOM 873 C CA . LYS A 1 108 ? 8.240 -8.146 8.920 1.00 96.75 108 LYS A CA 1
ATOM 874 C C . LYS A 1 108 ? 8.484 -8.061 7.427 1.00 96.75 108 LYS A C 1
ATOM 876 O O . LYS A 1 108 ? 7.583 -7.694 6.684 1.00 96.75 108 LYS A O 1
ATOM 881 N N . VAL A 1 109 ? 9.674 -8.476 7.014 1.00 97.19 109 VAL A N 1
ATOM 882 C CA . VAL A 1 109 ? 10.021 -8.751 5.619 1.00 97.19 109 VAL A CA 1
ATOM 883 C C . VAL A 1 109 ? 10.288 -10.245 5.511 1.00 97.19 109 VAL A C 1
ATOM 885 O O . VAL A 1 109 ? 10.955 -10.819 6.380 1.00 97.19 109 VAL A O 1
ATOM 888 N N . MET A 1 110 ? 9.750 -10.889 4.482 1.00 96.06 110 MET A N 1
ATOM 889 C CA . MET A 1 110 ? 10.033 -12.292 4.206 1.00 96.06 110 MET A CA 1
ATOM 890 C C . MET A 1 110 ? 10.114 -12.569 2.699 1.00 96.06 110 MET A C 1
ATOM 892 O O . MET A 1 110 ? 9.182 -12.218 1.972 1.00 96.06 110 MET A O 1
ATOM 896 N N . PRO A 1 111 ? 11.186 -13.225 2.221 1.00 95.56 111 PRO A N 1
ATOM 897 C CA . PRO A 1 111 ? 11.227 -13.747 0.865 1.00 95.56 111 PRO A CA 1
ATOM 898 C C . PRO A 1 111 ? 10.277 -14.942 0.775 1.00 95.56 111 PRO A C 1
ATOM 900 O O . PRO A 1 111 ? 10.445 -15.943 1.473 1.00 95.56 111 PRO A O 1
ATOM 903 N N . LEU A 1 112 ? 9.247 -14.824 -0.055 1.00 94.25 112 LEU A N 1
ATOM 904 C CA .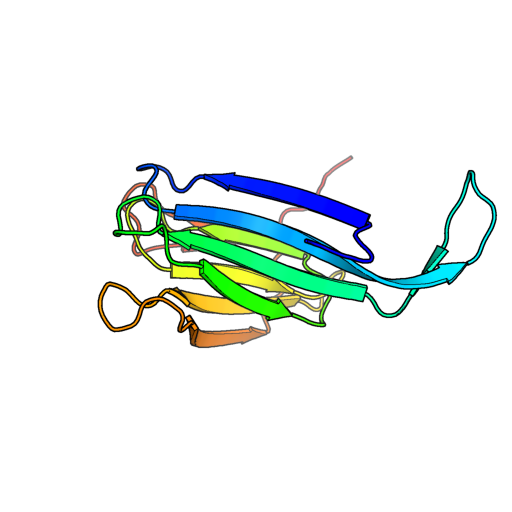 LEU A 1 112 ? 8.240 -15.861 -0.242 1.00 94.25 112 LEU A CA 1
ATOM 905 C C . LEU A 1 112 ? 7.648 -15.715 -1.640 1.00 94.25 112 LEU A C 1
ATOM 907 O O . LEU A 1 112 ? 7.151 -14.643 -1.973 1.00 94.25 112 LEU A O 1
ATOM 911 N N . ALA A 1 113 ? 7.687 -16.789 -2.433 1.00 93.44 113 ALA A N 1
ATOM 912 C CA . ALA A 1 113 ? 7.159 -16.836 -3.796 1.00 93.44 113 ALA A CA 1
ATOM 913 C C . ALA A 1 113 ? 5.618 -16.846 -3.793 1.00 93.44 113 ALA A C 1
ATOM 915 O O . ALA A 1 113 ? 4.997 -17.907 -3.787 1.00 93.44 113 ALA A O 1
ATOM 916 N N . VAL A 1 114 ? 5.000 -15.665 -3.759 1.00 94.19 114 VAL A N 1
ATOM 917 C CA . VAL A 1 114 ? 3.544 -15.456 -3.722 1.00 94.19 114 VAL A CA 1
ATOM 918 C C . VAL A 1 114 ? 3.169 -14.231 -4.544 1.00 94.19 114 VAL A C 1
ATOM 920 O O . VAL A 1 114 ? 3.962 -13.310 -4.702 1.00 94.19 114 VAL A O 1
ATOM 923 N N . THR A 1 115 ? 1.944 -14.203 -5.060 1.00 93.25 115 THR A N 1
ATOM 924 C CA . THR A 1 115 ? 1.456 -13.111 -5.917 1.00 93.25 115 THR A CA 1
ATOM 925 C C . THR A 1 115 ? 0.282 -12.360 -5.307 1.00 93.25 115 THR A C 1
ATOM 927 O O . THR A 1 115 ? 0.004 -11.231 -5.713 1.00 93.25 115 THR A O 1
ATOM 930 N N . THR A 1 116 ? -0.392 -12.947 -4.315 1.00 93.69 116 THR A N 1
ATOM 931 C CA . THR A 1 116 ? -1.567 -12.361 -3.671 1.00 93.69 116 THR A CA 1
ATOM 932 C C . THR A 1 116 ? -1.514 -12.483 -2.153 1.00 93.69 116 THR A C 1
ATOM 934 O O . THR A 1 116 ? -0.966 -13.443 -1.602 1.00 93.69 116 THR A O 1
ATOM 937 N N . ALA A 1 117 ? -2.138 -11.515 -1.487 1.00 95.88 117 ALA A N 1
ATOM 938 C CA . ALA A 1 117 ? -2.409 -11.528 -0.062 1.00 95.88 117 ALA A CA 1
ATOM 939 C C . ALA A 1 117 ? -3.898 -11.265 0.166 1.00 95.88 117 ALA A C 1
ATOM 941 O O . ALA A 1 117 ? -4.441 -10.261 -0.297 1.00 95.88 117 ALA A O 1
ATOM 942 N N . ILE A 1 118 ? -4.559 -12.160 0.895 1.00 95.69 118 ILE A N 1
ATOM 943 C CA . ILE A 1 118 ? -5.991 -12.078 1.176 1.00 95.69 118 ILE A CA 1
ATOM 944 C C . ILE A 1 118 ? -6.176 -12.095 2.686 1.00 95.69 118 ILE A C 1
ATOM 946 O O . ILE A 1 118 ? -5.921 -13.097 3.354 1.00 95.69 118 ILE A O 1
ATOM 950 N N . TRP A 1 119 ? -6.605 -10.964 3.234 1.00 97.31 119 TRP A N 1
ATOM 951 C CA . TRP A 1 119 ? -6.877 -10.841 4.659 1.00 97.31 119 TRP A CA 1
ATOM 952 C C . TRP A 1 119 ? -8.187 -11.521 5.046 1.00 97.31 119 TRP A C 1
ATOM 954 O O . TRP A 1 119 ? -9.192 -11.419 4.334 1.00 97.31 119 TRP A O 1
ATOM 964 N N . ALA A 1 120 ? -8.197 -12.133 6.229 1.00 96.56 120 ALA A N 1
ATOM 965 C CA . ALA A 1 120 ? -9.432 -12.554 6.869 1.00 96.56 120 ALA A CA 1
ATOM 966 C C . ALA A 1 120 ? -10.359 -11.336 7.075 1.00 96.56 120 ALA A C 1
ATOM 968 O O . ALA A 1 120 ? -9.877 -10.248 7.404 1.00 96.56 120 ALA A O 1
ATOM 969 N N . PRO A 1 121 ? -11.691 -11.479 6.921 1.00 94.19 121 PRO A N 1
ATOM 970 C CA . PRO A 1 121 ? -12.628 -10.361 7.069 1.00 94.19 121 PRO A CA 1
ATOM 971 C C . PRO A 1 121 ? -12.570 -9.656 8.428 1.00 94.19 121 PRO A C 1
ATOM 973 O O . PRO A 1 121 ? -12.857 -8.465 8.490 1.00 94.19 121 PRO A O 1
ATOM 976 N N . ASN A 1 122 ? -12.168 -10.383 9.474 1.00 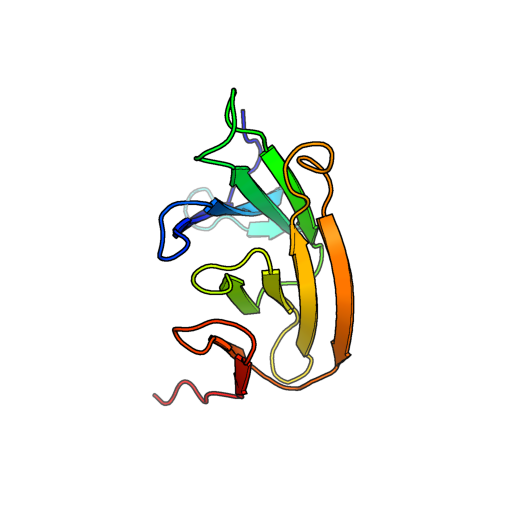93.25 122 ASN A N 1
ATOM 977 C CA . ASN A 1 122 ? -12.025 -9.884 10.843 1.00 93.25 122 ASN A CA 1
ATOM 978 C C . ASN A 1 122 ? -10.600 -9.379 11.154 1.00 93.25 122 ASN A C 1
ATOM 980 O O . ASN A 1 122 ? -10.291 -9.084 12.306 1.00 93.25 122 ASN A O 1
ATOM 984 N N . GLY A 1 123 ? -9.724 -9.305 10.147 1.00 94.06 123 GLY A N 1
ATOM 985 C CA . GLY A 1 123 ? -8.312 -8.974 10.318 1.00 94.06 123 GLY A CA 1
ATOM 986 C C . GLY A 1 123 ? -7.515 -10.102 10.978 1.00 94.06 123 GLY A C 1
ATOM 987 O O . GLY A 1 123 ? -7.920 -11.265 10.961 1.00 94.06 123 GLY A O 1
ATOM 988 N N . GLN A 1 124 ? -6.362 -9.747 11.549 1.00 93.31 124 GLN A N 1
ATOM 989 C CA . GLN A 1 124 ? -5.381 -10.609 12.226 1.00 93.31 124 GLN A CA 1
ATOM 990 C C . GLN A 1 124 ? -4.660 -11.626 11.340 1.00 93.31 124 GLN A C 1
ATOM 992 O O . GLN A 1 124 ? -3.429 -11.665 11.352 1.00 93.31 124 GLN A O 1
ATOM 997 N N . TYR A 1 125 ? -5.401 -12.414 10.570 1.00 95.94 125 TYR A N 1
ATOM 998 C CA . TYR A 1 125 ? -4.877 -13.480 9.728 1.00 95.94 125 TYR A CA 1
ATOM 999 C C . TYR A 1 125 ? -4.877 -13.070 8.257 1.00 95.94 125 TYR A C 1
ATOM 1001 O O . TYR A 1 125 ? -5.779 -12.377 7.780 1.00 95.94 125 TYR A O 1
ATOM 1009 N N . VAL A 1 126 ? -3.872 -13.539 7.523 1.00 96.75 126 VAL A N 1
ATOM 1010 C CA . VAL A 1 126 ? -3.716 -13.305 6.088 1.00 96.75 126 VAL A CA 1
ATOM 1011 C C . VAL A 1 126 ? -3.279 -14.593 5.410 1.00 96.75 126 VAL A C 1
ATOM 1013 O O . VAL A 1 126 ? -2.409 -15.306 5.909 1.00 96.75 126 VAL A O 1
ATOM 1016 N N . VAL A 1 127 ? -3.884 -14.885 4.265 1.00 96.88 127 VAL A N 1
ATOM 1017 C CA . VAL A 1 127 ? -3.452 -15.957 3.373 1.00 96.88 127 VAL A CA 1
ATOM 1018 C C . VAL A 1 127 ? -2.538 -15.348 2.320 1.00 96.88 127 VAL A C 1
ATOM 1020 O O . VAL A 1 127 ? -2.941 -14.434 1.600 1.00 96.88 127 VAL A O 1
ATOM 1023 N N . LEU A 1 128 ? -1.313 -15.858 2.235 1.00 96.25 128 LEU A N 1
ATOM 1024 C CA . LEU A 1 128 ? -0.363 -15.543 1.173 1.00 96.25 128 LEU A CA 1
ATOM 1025 C C . LEU A 1 128 ? -0.377 -16.704 0.183 1.00 96.25 128 LEU A C 1
ATOM 1027 O O . LEU A 1 128 ? -0.151 -17.847 0.578 1.00 96.25 128 LEU A O 1
ATOM 1031 N N . ALA A 1 129 ? -0.662 -16.425 -1.086 1.00 93.62 129 ALA A N 1
ATOM 1032 C CA . ALA A 1 129 ? -0.791 -17.466 -2.098 1.00 93.62 129 ALA A CA 1
ATOM 1033 C C . ALA A 1 129 ? -0.096 -17.085 -3.406 1.00 93.62 129 ALA A C 1
ATOM 1035 O O . ALA A 1 129 ? -0.047 -15.920 -3.807 1.00 93.62 129 ALA A O 1
ATOM 1036 N N . ALA A 1 130 ? 0.427 -18.098 -4.092 1.00 91.38 130 ALA A N 1
ATOM 1037 C CA . ALA A 1 130 ? 0.836 -17.997 -5.482 1.00 91.38 130 ALA A CA 1
ATOM 1038 C C . ALA A 1 130 ? -0.354 -18.413 -6.348 1.00 91.38 130 ALA A C 1
ATOM 1040 O O . ALA A 1 130 ? -0.698 -19.591 -6.425 1.00 91.38 130 ALA A O 1
ATOM 1041 N N . MET A 1 131 ? -1.006 -17.445 -6.981 1.00 80.00 131 MET A N 1
ATOM 1042 C CA . MET A 1 131 ? -2.050 -17.736 -7.957 1.00 80.00 131 MET A CA 1
ATOM 1043 C C . MET A 1 131 ? -1.426 -17.761 -9.346 1.00 80.00 131 MET A C 1
ATOM 1045 O O . MET A 1 131 ? -0.811 -16.781 -9.766 1.00 80.00 131 MET A O 1
ATOM 1049 N N . LYS A 1 132 ? -1.597 -18.876 -10.065 1.00 68.38 132 LYS A N 1
ATOM 1050 C CA . LYS A 1 132 ? -1.401 -18.890 -11.515 1.00 68.38 132 LYS A CA 1
ATOM 1051 C C . LYS A 1 132 ? -2.569 -18.116 -12.118 1.00 68.38 132 LYS A C 1
ATOM 1053 O O . LYS A 1 132 ? -3.712 -18.544 -11.982 1.00 68.38 132 LYS A O 1
ATOM 1058 N N . THR A 1 133 ? -2.305 -16.989 -12.767 1.00 56.75 133 THR A N 1
ATOM 1059 C CA . THR A 1 133 ? -3.237 -16.435 -13.753 1.00 56.75 133 THR A CA 1
ATOM 1060 C C . THR A 1 133 ? -3.303 -17.439 -14.895 1.00 56.75 133 THR A C 1
ATOM 1062 O O . THR A 1 133 ? -2.434 -17.452 -15.758 1.00 56.75 133 THR A O 1
ATOM 1065 N N . GLY A 1 134 ? -4.246 -18.375 -14.820 1.00 47.72 134 GLY A N 1
ATOM 1066 C CA . GLY A 1 134 ? -4.509 -19.298 -15.910 1.00 47.72 134 GLY A CA 1
ATOM 1067 C C . GLY A 1 134 ? -5.301 -18.574 -16.981 1.00 47.72 134 GLY A C 1
ATOM 1068 O O . GLY A 1 134 ? -6.443 -18.238 -16.700 1.00 47.72 134 GLY A O 1
ATOM 1069 N N . TYR A 1 135 ? -4.676 -18.336 -18.135 1.00 34.22 135 TYR A N 1
ATOM 1070 C CA . TYR A 1 135 ? -5.242 -18.434 -19.484 1.00 34.22 135 TYR A CA 1
ATOM 1071 C C . TYR A 1 135 ? -4.092 -18.693 -20.457 1.00 34.22 135 TYR A C 1
ATOM 1073 O O . TYR A 1 135 ? -3.071 -17.977 -20.349 1.00 34.22 135 TYR A O 1
#

Secondary structure (DSSP, 8-state):
---S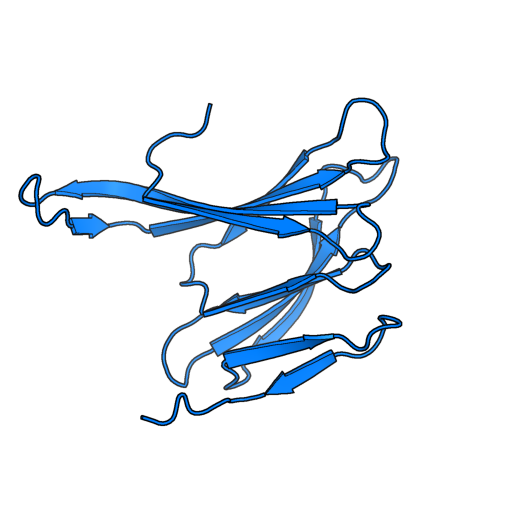EEEEEEEE-TTSSEEEEEEEE-SEEEEETTEEEEES-EEEEEEEETTSTT--EEEEEE-S-EEEEEEPTTSSEEEEEEEETTEEEEEEEEE--GGGTT-EEEEEEEE---SEEEE-TTSS-EEEE------

Foldseek 3Di:
DDPQFDDWDWDAAPVNQKIWIKTWGADDWDDDPVDIDGPQIKIWIWIWRRPDPPTFTAIDIDRFAWLDKDDFHVAFKIWTWGDDDQFIKIWIWGADDDVRHRDIDTDDIDGGRFRDWDADNNGPDIDTHHDDPDD

Organism: NCBI:txid433720

pLDDT: mean 92.42, std 9.13, range [34.22, 98.38]

Radius of gyration: 15.8 Å; chains: 1; bounding box: 28×37×47 Å